Protein AF-A0A0H3CVH5-F1 (afdb_monomer_lite)

pLDDT: mean 90.67, std 9.26, range [58.88, 98.56]

Secondary structure (DSSP, 8-state):
-THHHHHHHHHHTT--HHHHHHHHHHHHHHHHHHHHHHHHHTT----HHHHHHHHHHHHHHHHHHHHHH---PPPPPP-STTSHHHHHHHHHHHHHHHHHHHHHHHHHHSSTT----STTHHHHHHHHHHHHHH---STTGGGGGT--SSSPPPP---HHHHHHHHHHHHH---SGGG-

Sequence (179 aa):
MIAAPGLVIGLAAGLRGWVLAGMAPLLSYAAGGLTGPWAAAAGLSFTPLTYAVSTVVFAAIAFGVRRWTVRHRRPAPDPGLWARRGHLAVLAGLLFATATGTAAALLGLGRIGALPQGFDAVYHGNAVRYIAATGDGSLFGTGHVNWYGDAAPVFYPNAYHLLAAVTYRLGGVSIPETL

Organism: Amycolatopsis mediterranei (strain U-32) (NCBI:txid749927)

InterPro domains:
  IPR046671 Protein of unknown function DUF6541 [PF20176] (3-177)

Radius of gyration: 19.25 Å; chains: 1; bounding box: 45×43×45 Å

Foldseek 3Di:
DQLPLQLLLCVLLVDDDPRSVVRSNVSSLVLQLVQQAVCVVVVHFQALVSSVVSSVVSSVVSNVCSVVVDDPDDDDPDPCCPPPVNVVVVVVVVVVCCVVVVVVCCVQQVDQLHQRPDDCSVLLLQLLVQCLVPSNSHQQSSQVVPPDDPDGGDGHSCSLSSSLNNCVVPVVDHSSNSD

Structure (mmCIF, N/CA/C/O backbone):
data_AF-A0A0H3CVH5-F1
#
_entry.id   AF-A0A0H3CVH5-F1
#
loop_
_atom_site.group_PDB
_atom_site.id
_atom_site.type_symbol
_atom_site.label_atom_id
_atom_site.label_alt_id
_atom_site.label_comp_id
_atom_site.label_asym_id
_atom_site.label_entity_id
_atom_site.label_seq_id
_atom_site.pdbx_PDB_ins_code
_atom_site.Cartn_x
_atom_site.Cartn_y
_atom_site.Cartn_z
_atom_site.occupancy
_atom_site.B_iso_or_equiv
_atom_site.auth_seq_id
_atom_site.auth_comp_id
_atom_site.auth_asym_id
_atom_site.auth_atom_id
_atom_site.pdbx_PDB_model_num
ATOM 1 N N . MET A 1 1 ? -6.417 4.396 -4.610 1.00 64.12 1 MET A N 1
ATOM 2 C CA . MET A 1 1 ? -6.633 2.928 -4.604 1.00 64.12 1 MET A CA 1
ATOM 3 C C . MET A 1 1 ? -5.837 2.207 -3.522 1.00 64.12 1 MET A C 1
ATOM 5 O O . MET A 1 1 ? -6.384 1.292 -2.925 1.00 64.12 1 MET A O 1
ATOM 9 N N . ILE A 1 2 ? -4.605 2.640 -3.220 1.00 78.81 2 ILE A N 1
ATOM 10 C CA . ILE A 1 2 ? -3.705 1.974 -2.262 1.00 78.81 2 ILE A CA 1
ATOM 11 C C . ILE A 1 2 ? -4.339 1.682 -0.897 1.00 78.81 2 ILE A C 1
ATOM 13 O O . ILE A 1 2 ? -4.139 0.592 -0.397 1.00 78.81 2 ILE A O 1
ATOM 17 N N . ALA A 1 3 ? -5.134 2.588 -0.318 1.00 89.31 3 ALA A N 1
ATOM 18 C CA . ALA A 1 3 ? -5.732 2.373 1.005 1.00 89.31 3 ALA A CA 1
ATOM 19 C C . ALA A 1 3 ? -6.982 1.469 1.010 1.00 89.31 3 ALA A C 1
ATOM 21 O O . ALA A 1 3 ? -7.385 0.996 2.071 1.00 89.31 3 ALA A O 1
ATOM 22 N N . ALA A 1 4 ? -7.630 1.244 -0.140 1.00 94.81 4 ALA A N 1
ATOM 23 C CA . ALA A 1 4 ? -8.921 0.552 -0.189 1.00 94.81 4 ALA A CA 1
ATOM 24 C C . ALA A 1 4 ? -8.845 -0.914 0.291 1.00 94.81 4 ALA A C 1
ATOM 26 O O . ALA A 1 4 ? -9.682 -1.295 1.112 1.00 94.81 4 ALA A O 1
ATOM 27 N N . PRO A 1 5 ? -7.841 -1.719 -0.108 1.00 96.75 5 PRO A N 1
ATOM 28 C CA . PRO A 1 5 ? -7.657 -3.069 0.424 1.00 96.75 5 PRO A CA 1
ATOM 29 C C . PRO A 1 5 ? -7.553 -3.115 1.949 1.00 96.75 5 PRO A C 1
ATOM 31 O O . PRO A 1 5 ? -8.276 -3.856 2.615 1.00 96.75 5 PRO A O 1
ATOM 34 N N . GLY A 1 6 ? -6.707 -2.269 2.528 1.00 97.75 6 GLY A N 1
ATOM 35 C CA . GLY A 1 6 ? -6.519 -2.215 3.970 1.00 97.75 6 GLY A CA 1
ATOM 36 C C . GLY A 1 6 ? -7.705 -1.617 4.719 1.00 97.75 6 GLY A C 1
ATOM 37 O O . GLY A 1 6 ? -7.923 -1.993 5.868 1.00 97.75 6 GLY A O 1
ATOM 38 N N . LEU A 1 7 ? -8.521 -0.764 4.087 1.00 97.88 7 LEU A N 1
ATOM 39 C CA . LEU A 1 7 ? -9.824 -0.378 4.639 1.00 97.88 7 LEU A CA 1
ATOM 40 C C . LEU A 1 7 ? -10.741 -1.597 4.765 1.00 97.88 7 LEU A C 1
ATOM 42 O O . LEU A 1 7 ? -11.325 -1.795 5.826 1.00 97.88 7 LEU A O 1
ATOM 46 N N . VAL A 1 8 ? -10.842 -2.435 3.729 1.00 98.19 8 VAL A N 1
ATOM 47 C CA . VAL A 1 8 ? -11.660 -3.662 3.767 1.00 98.19 8 VAL A CA 1
ATOM 48 C C . VAL A 1 8 ? -11.165 -4.610 4.863 1.00 98.19 8 VAL A C 1
ATOM 50 O O . VAL A 1 8 ? -11.953 -5.040 5.709 1.00 98.19 8 VAL A O 1
ATOM 53 N N . ILE A 1 9 ? -9.856 -4.875 4.905 1.00 98.50 9 ILE A N 1
ATOM 54 C CA . ILE A 1 9 ? -9.236 -5.747 5.914 1.00 98.50 9 ILE A CA 1
ATOM 55 C C . ILE A 1 9 ? -9.432 -5.172 7.324 1.00 98.50 9 ILE A C 1
ATOM 57 O O . ILE A 1 9 ? -9.864 -5.881 8.233 1.00 98.50 9 ILE A O 1
ATOM 61 N N . GLY A 1 10 ? -9.174 -3.878 7.517 1.00 97.94 10 GLY A N 1
ATOM 62 C CA . GLY A 1 10 ? -9.328 -3.205 8.805 1.00 97.94 10 GLY A CA 1
ATOM 63 C C . GLY A 1 10 ? -10.780 -3.169 9.281 1.00 97.94 10 GLY A C 1
ATOM 64 O O . GLY A 1 10 ? -11.053 -3.403 10.460 1.00 97.94 10 GLY A O 1
ATOM 65 N N . LEU A 1 11 ? -11.736 -2.945 8.374 1.00 97.56 11 LEU A N 1
ATOM 66 C CA . LEU A 1 11 ? -13.164 -2.997 8.688 1.00 97.56 11 LEU A CA 1
ATOM 67 C C . LEU A 1 11 ? -13.590 -4.397 9.140 1.00 97.56 11 LEU A C 1
ATOM 69 O O . LEU A 1 11 ? -14.350 -4.495 10.112 1.00 97.56 11 LEU A O 1
ATOM 73 N N . ALA A 1 12 ? -13.087 -5.443 8.477 1.00 97.31 12 ALA A N 1
ATOM 74 C CA . ALA A 1 12 ? -13.315 -6.846 8.823 1.00 97.31 12 ALA A CA 1
ATOM 75 C C . ALA A 1 12 ? -12.680 -7.222 10.175 1.00 97.31 12 ALA A C 1
ATOM 77 O O . ALA A 1 12 ? -13.305 -7.910 10.987 1.00 97.31 12 ALA A O 1
ATOM 78 N N . ALA A 1 13 ? -11.503 -6.661 10.472 1.00 96.06 13 ALA A N 1
ATOM 79 C CA . ALA A 1 13 ? -10.849 -6.718 11.780 1.00 96.06 13 ALA A CA 1
ATOM 80 C C . ALA A 1 13 ? -11.582 -5.910 12.873 1.00 96.06 13 ALA A C 1
ATOM 82 O O . ALA A 1 13 ? -11.227 -5.985 14.048 1.00 96.06 13 ALA A O 1
ATOM 83 N N . GLY A 1 14 ? -12.627 -5.151 12.523 1.00 94.19 14 GLY A N 1
ATOM 84 C CA . GLY A 1 14 ? -13.422 -4.357 13.462 1.00 94.19 14 GLY A CA 1
ATOM 85 C C . GLY A 1 14 ? -12.831 -2.988 13.806 1.00 94.19 14 GLY A C 1
ATOM 86 O O . GLY A 1 14 ? -13.352 -2.327 14.702 1.00 94.19 14 GLY A O 1
ATOM 87 N N . LEU A 1 15 ? -11.791 -2.540 13.097 1.00 94.56 15 LEU A N 1
ATOM 88 C CA . LEU A 1 15 ? -11.215 -1.206 13.268 1.00 94.56 15 LEU A CA 1
ATOM 89 C C . LEU A 1 15 ? -12.194 -0.132 12.781 1.00 94.56 15 LEU A C 1
ATOM 91 O O . LEU A 1 15 ? -12.954 -0.344 11.830 1.00 94.56 15 LEU A O 1
ATOM 95 N N . ARG A 1 16 ? -12.177 1.033 13.432 1.00 92.50 16 ARG A N 1
ATOM 96 C CA . ARG A 1 16 ? -13.036 2.187 13.123 1.00 92.50 16 ARG A CA 1
ATOM 97 C C . ARG A 1 16 ? -12.274 3.500 13.344 1.00 92.50 16 ARG A C 1
ATOM 99 O O . ARG A 1 16 ? -11.206 3.508 13.955 1.00 92.50 16 ARG A O 1
ATOM 106 N N . GLY A 1 17 ? -12.832 4.603 12.844 1.00 91.62 17 GLY A N 1
ATOM 107 C CA . GLY A 1 17 ? -12.316 5.958 13.070 1.00 91.62 17 GLY A CA 1
ATOM 108 C C . GLY A 1 17 ? -10.867 6.151 12.611 1.00 91.62 17 GLY A C 1
ATOM 109 O O . GLY A 1 17 ? -10.441 5.592 11.600 1.00 91.62 17 GLY A O 1
ATOM 110 N N . TRP A 1 18 ? -10.098 6.929 13.373 1.00 91.06 18 TRP A N 1
ATOM 111 C CA . TRP A 1 18 ? -8.710 7.260 13.037 1.00 91.06 18 TRP A CA 1
ATOM 112 C C . TRP A 1 18 ? -7.762 6.062 13.046 1.00 91.06 18 TRP A C 1
ATOM 114 O O . TRP A 1 18 ? -6.819 6.036 12.262 1.00 91.06 18 TRP A O 1
ATOM 124 N N . VAL A 1 19 ? -8.037 5.042 13.865 1.00 92.12 19 VAL A N 1
ATOM 125 C CA . VAL A 1 19 ? -7.249 3.800 13.860 1.00 92.12 19 VAL A CA 1
ATOM 126 C C . VAL A 1 19 ? -7.398 3.090 12.518 1.00 92.12 19 VAL A C 1
ATOM 128 O O . VAL A 1 19 ? -6.403 2.693 11.922 1.00 92.12 19 VAL A O 1
ATOM 131 N N . LEU A 1 20 ? -8.624 2.980 11.998 1.00 95.25 20 LEU A N 1
ATOM 132 C CA . LEU A 1 20 ? -8.851 2.416 10.666 1.00 95.25 20 LEU A CA 1
ATOM 133 C C . LEU A 1 20 ? -8.152 3.246 9.584 1.00 95.25 20 LEU A C 1
ATOM 135 O O . LEU A 1 20 ? -7.487 2.675 8.724 1.00 95.25 20 LEU A O 1
ATOM 139 N N . ALA A 1 21 ? -8.278 4.575 9.641 1.00 93.94 21 ALA A N 1
ATOM 140 C CA . ALA A 1 21 ? -7.658 5.465 8.662 1.00 93.94 21 ALA A CA 1
ATOM 141 C C . ALA A 1 21 ? -6.123 5.330 8.647 1.00 93.94 21 ALA A C 1
ATOM 143 O O . ALA A 1 21 ? -5.534 5.219 7.575 1.00 93.94 21 ALA A O 1
ATOM 144 N N . GLY A 1 22 ? -5.486 5.274 9.822 1.00 93.69 22 GLY A N 1
ATOM 145 C CA . GLY A 1 22 ? -4.036 5.103 9.944 1.00 93.69 22 GLY A CA 1
ATOM 146 C C . GLY A 1 22 ? -3.545 3.701 9.570 1.00 93.69 22 GLY A C 1
ATOM 147 O O . GLY A 1 22 ? -2.473 3.561 8.989 1.00 93.69 22 GLY A O 1
ATOM 148 N N . MET A 1 23 ? -4.328 2.656 9.859 1.00 96.81 23 MET A N 1
ATOM 149 C CA . MET A 1 23 ? -3.954 1.265 9.563 1.00 96.81 23 MET A CA 1
ATOM 150 C C . MET A 1 23 ? -4.239 0.845 8.122 1.00 96.81 23 MET A C 1
ATOM 152 O O . MET A 1 23 ? -3.606 -0.084 7.630 1.00 96.81 23 MET A O 1
ATOM 156 N N . ALA A 1 24 ? -5.153 1.515 7.421 1.00 97.06 24 ALA A N 1
ATOM 157 C CA . ALA A 1 24 ? -5.500 1.189 6.041 1.00 97.06 24 ALA A CA 1
ATOM 158 C C . ALA A 1 24 ? -4.294 1.122 5.077 1.00 97.06 24 ALA A C 1
ATOM 160 O O . ALA A 1 24 ? -4.160 0.108 4.387 1.00 97.06 24 ALA A O 1
ATOM 161 N N . PRO A 1 25 ? -3.384 2.116 5.001 1.00 95.44 25 PRO A N 1
ATOM 162 C CA . PRO A 1 25 ? -2.199 1.978 4.157 1.00 95.44 25 PRO A CA 1
ATOM 163 C C . PRO A 1 25 ? -1.327 0.800 4.611 1.00 95.44 25 PRO A C 1
ATOM 165 O O . PRO A 1 25 ? -1.000 -0.052 3.791 1.00 95.44 25 PRO A O 1
ATOM 168 N N . LEU A 1 26 ? -1.047 0.671 5.912 1.00 96.12 26 LEU A N 1
ATOM 169 C CA . LEU A 1 26 ? -0.213 -0.408 6.453 1.00 96.12 26 LEU A CA 1
ATOM 170 C C . LEU A 1 26 ? -0.741 -1.805 6.086 1.00 96.12 26 LEU A C 1
ATOM 172 O O . LEU A 1 26 ? 0.010 -2.646 5.601 1.00 96.12 26 LEU A O 1
ATOM 176 N N . LEU A 1 27 ? -2.041 -2.040 6.270 1.00 97.94 27 LEU A N 1
ATOM 177 C CA . LEU A 1 27 ? -2.688 -3.317 5.958 1.00 97.94 27 LEU A CA 1
ATOM 178 C C . LEU A 1 27 ? -2.684 -3.619 4.457 1.00 97.94 27 LEU A C 1
ATOM 180 O O . LEU A 1 27 ? -2.579 -4.779 4.068 1.00 97.94 27 LEU A O 1
ATOM 184 N N . SER A 1 28 ? -2.762 -2.589 3.614 1.00 97.81 28 SER A N 1
ATOM 185 C CA . SER A 1 28 ? -2.664 -2.751 2.160 1.00 97.81 28 SER A CA 1
ATOM 186 C C . SER A 1 28 ? -1.259 -3.200 1.755 1.00 97.81 28 SER A C 1
ATOM 188 O O . SER A 1 28 ? -1.105 -4.175 1.024 1.00 97.81 28 SER A O 1
ATOM 190 N N . TYR A 1 29 ? -0.225 -2.553 2.299 1.00 97.06 29 TYR A N 1
ATOM 191 C CA . TYR A 1 29 ? 1.167 -2.960 2.086 1.00 97.06 29 TYR A CA 1
ATOM 192 C C . TYR A 1 29 ? 1.445 -4.365 2.625 1.00 97.06 29 TYR A C 1
ATOM 194 O O . TYR A 1 29 ? 2.101 -5.150 1.946 1.00 97.06 29 TYR A O 1
ATOM 202 N N . ALA A 1 30 ? 0.913 -4.712 3.800 1.00 96.94 30 ALA A N 1
ATOM 203 C CA . ALA A 1 30 ? 1.049 -6.053 4.365 1.00 96.94 30 ALA A CA 1
ATOM 204 C C . ALA A 1 30 ? 0.398 -7.114 3.465 1.00 96.94 30 ALA A C 1
ATOM 206 O O . ALA A 1 30 ? 1.022 -8.128 3.155 1.00 96.94 30 ALA A O 1
ATOM 207 N N . ALA A 1 31 ? -0.826 -6.862 2.989 1.00 97.75 31 ALA A N 1
ATOM 208 C CA . ALA A 1 31 ? -1.507 -7.762 2.068 1.00 97.75 31 ALA A CA 1
ATOM 209 C C . ALA A 1 31 ? -0.712 -7.927 0.766 1.00 97.75 31 ALA A C 1
ATOM 211 O O . ALA A 1 31 ? -0.477 -9.056 0.341 1.00 97.75 31 ALA A O 1
ATOM 212 N N . GLY A 1 32 ? -0.253 -6.833 0.152 1.00 97.06 32 GLY A N 1
ATOM 213 C CA . GLY A 1 32 ? 0.507 -6.877 -1.099 1.00 97.06 32 GLY A CA 1
ATOM 214 C C . GLY A 1 32 ? 1.855 -7.576 -0.938 1.00 97.06 32 GLY A C 1
ATOM 215 O O . GLY A 1 32 ? 2.143 -8.518 -1.672 1.00 97.06 32 GLY A O 1
ATOM 216 N N . GLY A 1 33 ? 2.629 -7.173 0.072 1.00 97.06 33 GLY A N 1
ATOM 217 C CA . GLY A 1 33 ? 3.954 -7.713 0.379 1.00 97.06 33 GLY A CA 1
ATOM 218 C C . GLY A 1 33 ? 3.959 -9.184 0.791 1.00 97.06 33 GLY A C 1
ATOM 219 O O . GLY A 1 33 ? 4.959 -9.858 0.581 1.00 97.06 33 GLY A O 1
ATOM 220 N N . LEU A 1 34 ? 2.851 -9.708 1.325 1.00 97.75 34 LEU A N 1
ATOM 221 C CA . LEU A 1 34 ? 2.671 -11.152 1.500 1.00 97.75 34 LEU A CA 1
ATOM 222 C C . LEU A 1 34 ? 2.203 -11.812 0.198 1.00 97.75 34 LEU A C 1
ATOM 224 O O . LEU A 1 34 ? 2.720 -12.853 -0.191 1.00 97.75 34 LEU A O 1
ATOM 228 N N . THR A 1 35 ? 1.241 -11.210 -0.501 1.00 98.06 35 THR A N 1
ATOM 229 C CA . THR A 1 35 ? 0.651 -11.814 -1.705 1.00 98.06 35 THR A CA 1
ATOM 230 C C . THR A 1 35 ? 1.677 -12.012 -2.813 1.00 98.06 35 THR A C 1
ATOM 232 O O . THR A 1 35 ? 1.675 -13.075 -3.415 1.00 98.06 35 THR A O 1
ATOM 235 N N . GLY A 1 36 ? 2.542 -11.033 -3.094 1.00 98.00 36 GLY A N 1
ATOM 236 C CA . GLY A 1 36 ? 3.524 -11.124 -4.182 1.00 98.00 36 GLY A CA 1
ATOM 237 C C . GLY A 1 36 ? 4.431 -12.356 -4.072 1.00 98.00 36 GLY A C 1
ATOM 238 O O . GLY A 1 36 ? 4.387 -13.210 -4.961 1.00 98.00 36 GLY A O 1
ATOM 239 N N . PRO A 1 37 ? 5.193 -12.508 -2.973 1.00 97.75 37 PRO A N 1
ATOM 240 C CA . PRO A 1 37 ? 6.106 -13.633 -2.797 1.00 97.75 37 PRO A CA 1
ATOM 241 C C . PRO A 1 37 ? 5.390 -14.984 -2.735 1.00 97.75 37 PRO A C 1
ATOM 243 O O . PRO A 1 37 ? 5.849 -15.942 -3.353 1.00 97.75 37 PRO A O 1
ATOM 246 N N . TRP A 1 38 ? 4.246 -15.067 -2.045 1.00 98.06 38 TRP A N 1
ATOM 247 C CA . TRP A 1 38 ? 3.477 -16.313 -1.959 1.00 98.06 38 TRP A CA 1
ATOM 248 C C . TRP A 1 38 ? 2.814 -16.693 -3.287 1.00 98.06 38 TRP A C 1
ATOM 250 O O . TRP A 1 38 ? 2.773 -17.875 -3.623 1.00 98.06 38 TRP A O 1
ATOM 260 N N . ALA A 1 39 ? 2.343 -15.719 -4.071 1.00 97.88 39 ALA A N 1
ATOM 261 C CA . ALA A 1 39 ? 1.835 -15.963 -5.418 1.00 97.88 39 ALA A CA 1
ATOM 262 C C . ALA A 1 39 ? 2.953 -16.476 -6.331 1.00 97.88 39 ALA A C 1
ATOM 264 O O . ALA A 1 39 ? 2.771 -17.502 -6.979 1.00 97.88 39 ALA A O 1
ATOM 265 N N . ALA A 1 40 ? 4.128 -15.840 -6.307 1.00 97.06 40 ALA A N 1
ATOM 266 C CA . ALA A 1 40 ? 5.280 -16.287 -7.085 1.00 97.06 40 ALA A CA 1
ATOM 267 C C . ALA A 1 40 ? 5.728 -17.708 -6.697 1.00 97.06 40 ALA A C 1
ATOM 269 O O . ALA A 1 40 ? 5.944 -18.540 -7.574 1.00 97.06 40 ALA A O 1
ATOM 270 N N . ALA A 1 41 ? 5.787 -18.021 -5.396 1.00 97.00 41 ALA A N 1
ATOM 271 C CA . ALA A 1 41 ? 6.094 -19.368 -4.908 1.00 97.00 41 ALA A CA 1
ATOM 272 C C . ALA A 1 41 ? 5.057 -20.418 -5.356 1.00 97.00 41 ALA A C 1
ATOM 274 O O . ALA A 1 41 ? 5.401 -21.582 -5.546 1.00 97.00 41 ALA A O 1
ATOM 275 N N . ALA A 1 42 ? 3.803 -20.007 -5.557 1.00 97.62 42 ALA A N 1
ATOM 276 C CA . ALA A 1 42 ? 2.733 -20.841 -6.101 1.00 97.62 42 ALA A CA 1
ATOM 277 C C . ALA A 1 42 ? 2.683 -20.862 -7.646 1.00 97.62 42 ALA A C 1
ATOM 279 O O . ALA A 1 42 ? 1.767 -21.457 -8.212 1.00 97.62 42 ALA A O 1
ATOM 280 N N . GLY A 1 43 ? 3.622 -20.203 -8.338 1.00 97.25 43 GLY A N 1
ATOM 281 C CA . GLY A 1 43 ? 3.633 -20.094 -9.801 1.00 97.25 43 GLY A CA 1
ATOM 282 C C . GLY A 1 43 ? 2.555 -19.166 -10.378 1.00 97.25 43 GLY A C 1
ATOM 283 O O . GLY A 1 43 ? 2.233 -19.254 -11.561 1.00 97.25 43 GLY A O 1
ATOM 284 N N . LEU A 1 44 ? 1.972 -18.288 -9.558 1.00 98.00 44 LEU A N 1
ATOM 285 C CA . LEU A 1 44 ? 0.924 -17.347 -9.947 1.00 98.00 44 LEU A CA 1
ATOM 286 C C . LEU A 1 44 ? 1.497 -15.948 -10.184 1.00 98.00 44 LEU A C 1
ATOM 288 O O . LEU A 1 44 ? 2.253 -15.416 -9.371 1.00 98.00 44 LEU A O 1
ATOM 292 N N . SER A 1 45 ? 1.048 -15.299 -11.257 1.00 98.00 45 SER A N 1
ATOM 293 C CA . SER A 1 45 ? 1.370 -13.897 -11.506 1.00 98.00 45 SER A CA 1
ATOM 294 C C . SER A 1 45 ? 0.698 -12.981 -10.481 1.00 98.00 45 SER A C 1
ATOM 296 O O . SER A 1 45 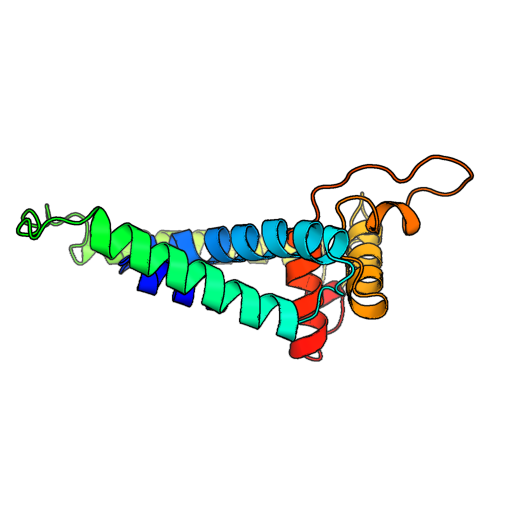? -0.500 -13.086 -10.188 1.00 98.00 45 SER A O 1
ATOM 298 N N . PHE A 1 46 ? 1.451 -12.005 -9.991 1.00 98.25 46 PHE A N 1
ATOM 299 C CA . PHE A 1 46 ? 0.917 -10.897 -9.224 1.00 98.25 46 PHE A CA 1
ATOM 300 C C . PHE A 1 46 ? 0.213 -9.906 -10.158 1.00 98.25 46 PHE A C 1
ATOM 302 O O . PHE A 1 46 ? 0.820 -9.232 -10.989 1.00 98.25 46 PHE A O 1
ATOM 309 N N . THR A 1 47 ? -1.108 -9.828 -10.033 1.00 97.56 47 THR A N 1
ATOM 310 C CA . THR A 1 47 ? -1.968 -8.959 -10.843 1.00 97.56 47 THR A CA 1
ATOM 311 C C . THR A 1 47 ? -2.951 -8.210 -9.942 1.00 97.56 47 THR A C 1
ATOM 313 O O . THR A 1 47 ? -3.137 -8.606 -8.786 1.00 97.56 47 THR A O 1
ATOM 316 N N . PRO A 1 48 ? -3.647 -7.171 -10.448 1.00 97.06 48 PRO A N 1
ATOM 317 C CA . 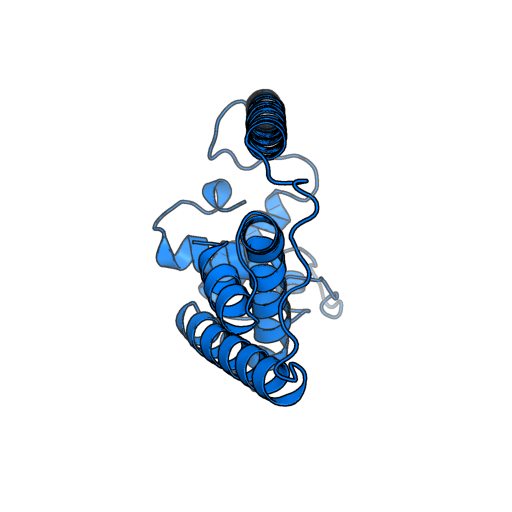PRO A 1 48 ? -4.729 -6.539 -9.696 1.00 97.06 48 PRO A CA 1
ATOM 318 C C . PRO A 1 48 ? -5.796 -7.532 -9.214 1.00 97.06 48 PRO A C 1
ATOM 320 O O . PRO A 1 48 ? -6.308 -7.381 -8.108 1.00 97.06 48 PRO A O 1
ATOM 323 N N . LEU A 1 49 ? -6.088 -8.576 -10.000 1.00 97.38 49 LEU A N 1
ATOM 324 C CA . LEU A 1 49 ? -7.029 -9.627 -9.614 1.00 97.38 49 LEU A CA 1
ATOM 325 C C . LEU A 1 49 ? -6.475 -10.487 -8.473 1.00 97.38 49 LEU A C 1
ATOM 327 O O . LEU A 1 49 ? -7.164 -10.682 -7.476 1.00 97.38 49 LEU A O 1
ATOM 331 N N . THR A 1 50 ? -5.226 -10.952 -8.583 1.00 97.75 50 THR A N 1
ATOM 332 C CA . THR A 1 50 ? -4.561 -11.745 -7.533 1.00 97.75 50 THR A CA 1
ATOM 333 C C . THR A 1 50 ? -4.552 -10.986 -6.205 1.00 97.75 50 THR A C 1
ATOM 335 O O . THR A 1 50 ? -4.858 -11.551 -5.157 1.00 97.75 50 THR A O 1
ATOM 338 N N . TYR A 1 51 ? -4.277 -9.681 -6.255 1.00 97.75 51 TYR A N 1
ATOM 339 C CA . TYR A 1 51 ? -4.285 -8.810 -5.084 1.00 97.75 51 TYR A CA 1
ATOM 340 C C . TYR A 1 51 ? -5.696 -8.541 -4.531 1.00 97.75 51 TYR A C 1
ATOM 342 O O . TYR A 1 51 ? -5.894 -8.493 -3.316 1.00 97.75 51 TYR A O 1
ATOM 350 N N . ALA A 1 52 ? -6.708 -8.405 -5.391 1.00 97.81 52 ALA A N 1
ATOM 351 C CA . ALA A 1 52 ? -8.098 -8.277 -4.951 1.00 97.81 52 ALA A CA 1
ATOM 352 C C . ALA A 1 52 ? -8.587 -9.554 -4.246 1.00 97.81 52 ALA A C 1
ATOM 354 O O . ALA A 1 52 ? -9.184 -9.478 -3.171 1.00 97.81 52 ALA A O 1
ATOM 355 N N . VAL A 1 53 ? -8.283 -10.729 -4.803 1.00 98.19 53 VAL A N 1
ATOM 356 C CA . VAL A 1 53 ? -8.613 -12.025 -4.189 1.00 98.19 53 VAL A CA 1
ATOM 357 C C . VAL A 1 53 ? -7.905 -12.178 -2.846 1.00 98.19 53 VAL A C 1
ATOM 359 O O . VAL A 1 53 ? -8.550 -12.510 -1.851 1.00 98.19 53 VAL A O 1
ATOM 362 N N . SER A 1 54 ? -6.606 -11.879 -2.775 1.00 97.56 54 SER A N 1
ATOM 363 C CA . SER A 1 54 ? -5.874 -11.978 -1.511 1.00 97.56 54 SER A CA 1
ATOM 364 C C . SER A 1 54 ? -6.390 -10.993 -0.462 1.00 97.56 54 SER A C 1
ATOM 366 O O . SER A 1 54 ? -6.480 -11.346 0.710 1.00 97.56 54 SER A O 1
ATOM 368 N N . THR A 1 55 ? -6.830 -9.799 -0.868 1.00 98.31 55 THR A N 1
ATOM 369 C CA . THR A 1 55 ? -7.498 -8.835 0.021 1.00 98.31 55 THR A CA 1
ATOM 370 C C . THR A 1 55 ? -8.743 -9.443 0.664 1.00 98.31 55 THR A C 1
ATOM 372 O O . THR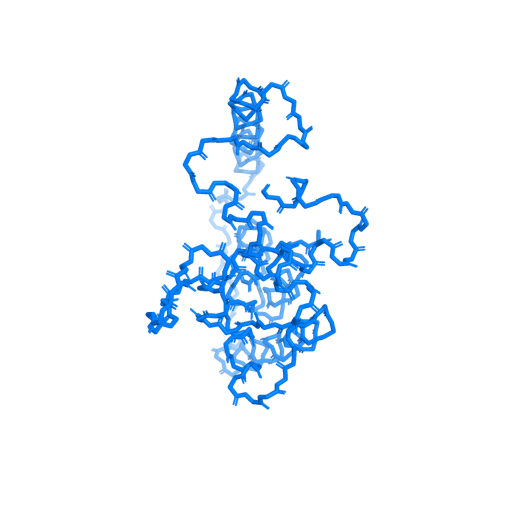 A 1 55 ? -8.929 -9.314 1.876 1.00 98.31 55 THR A O 1
ATOM 375 N N . VAL A 1 56 ? -9.580 -10.137 -0.115 1.00 98.50 56 VAL A N 1
ATOM 376 C CA . VAL A 1 56 ? -10.765 -10.838 0.409 1.00 98.50 56 VAL A CA 1
ATOM 377 C C . VAL A 1 56 ? -10.357 -11.945 1.382 1.00 98.50 56 VAL A C 1
ATOM 379 O O . VAL A 1 56 ? -10.952 -12.059 2.453 1.00 98.50 56 VAL A O 1
ATOM 382 N N . VAL A 1 57 ? -9.313 -12.715 1.062 1.00 98.44 57 VAL A N 1
ATOM 383 C CA . VAL A 1 57 ? -8.780 -13.764 1.949 1.00 98.44 57 VAL A CA 1
ATOM 384 C C . VAL A 1 57 ? -8.286 -13.174 3.273 1.00 98.44 57 VAL A C 1
ATOM 386 O O . VAL A 1 57 ? -8.703 -13.629 4.338 1.00 98.44 57 VAL A O 1
ATOM 389 N N . PHE A 1 58 ? -7.463 -12.123 3.242 1.00 98.44 58 PHE A N 1
ATOM 390 C CA . PHE A 1 58 ? -6.981 -11.458 4.456 1.00 98.44 58 PHE A CA 1
ATOM 391 C C . PHE A 1 58 ? -8.119 -10.836 5.269 1.00 98.44 58 PHE A C 1
ATOM 393 O O . PHE A 1 58 ? -8.104 -10.915 6.498 1.00 98.44 58 PHE A O 1
ATOM 400 N N . ALA A 1 59 ? -9.133 -10.267 4.614 1.00 98.56 59 ALA A N 1
ATOM 401 C CA . ALA A 1 59 ? -10.317 -9.754 5.294 1.00 98.56 59 ALA A CA 1
ATOM 402 C C . ALA A 1 59 ? -11.116 -10.880 5.974 1.00 98.56 59 ALA A C 1
ATOM 404 O O . ALA A 1 59 ? -11.532 -10.723 7.123 1.00 98.56 59 ALA A O 1
ATOM 405 N N . ALA A 1 60 ? -11.284 -12.031 5.316 1.00 98.38 60 ALA A N 1
ATOM 406 C CA . ALA A 1 60 ? -11.943 -13.200 5.896 1.00 98.38 60 ALA A CA 1
ATOM 407 C C . ALA A 1 60 ? -11.170 -13.755 7.104 1.00 98.38 60 ALA A C 1
ATOM 409 O O . ALA A 1 60 ? -11.776 -14.038 8.140 1.00 98.38 60 ALA A O 1
ATOM 410 N N . ILE A 1 61 ? -9.836 -13.834 7.015 1.00 97.94 61 ILE A N 1
ATOM 411 C CA . ILE A 1 61 ? -8.966 -14.226 8.135 1.00 97.94 61 ILE A CA 1
ATOM 412 C C . ILE A 1 61 ? -9.128 -13.241 9.296 1.00 97.94 61 ILE A C 1
ATOM 414 O O . ILE A 1 61 ? -9.395 -13.660 10.422 1.00 97.94 61 ILE A O 1
ATOM 418 N N . ALA A 1 62 ? -9.029 -11.935 9.034 1.00 97.25 62 ALA A N 1
ATOM 419 C CA . ALA A 1 62 ? -9.181 -10.902 10.053 1.00 97.25 62 ALA A CA 1
ATOM 420 C C . ALA A 1 62 ? -10.557 -10.960 10.737 1.00 97.25 62 ALA A C 1
ATOM 422 O O . ALA A 1 62 ? -10.653 -10.854 11.963 1.00 97.25 62 ALA A O 1
ATOM 423 N N . PHE A 1 63 ? -11.618 -11.191 9.960 1.00 97.06 63 PHE A N 1
ATOM 424 C CA . PHE A 1 63 ? -12.968 -11.394 10.476 1.00 97.06 63 PHE A CA 1
ATOM 425 C C . PHE A 1 63 ? -13.076 -12.651 11.349 1.00 97.06 63 PHE A C 1
ATOM 427 O O . PHE A 1 63 ? -13.645 -12.583 12.441 1.00 97.06 63 PHE A O 1
ATOM 434 N N . GLY A 1 64 ? -12.518 -13.782 10.906 1.00 95.88 64 GLY A N 1
ATOM 435 C CA . GLY A 1 64 ? -12.513 -15.042 11.655 1.00 95.88 64 GLY A CA 1
ATOM 436 C C . GLY A 1 64 ? -11.763 -14.923 12.982 1.00 95.88 64 GLY A C 1
ATOM 437 O O . GLY A 1 64 ? -12.310 -15.245 14.039 1.00 95.88 64 GLY A O 1
ATOM 438 N N . VAL A 1 65 ? -10.558 -14.343 12.951 1.00 94.88 65 VAL A N 1
ATOM 439 C CA . VAL A 1 65 ? -9.759 -14.055 14.152 1.00 94.88 65 VAL A CA 1
ATOM 440 C C . VAL A 1 65 ? -10.539 -13.159 15.108 1.00 94.88 65 VAL A C 1
ATOM 442 O O . VAL A 1 65 ? -10.657 -13.485 16.290 1.00 94.88 65 VAL A O 1
ATOM 445 N N . ARG A 1 66 ? -11.140 -12.067 14.621 1.00 93.31 66 ARG A N 1
ATOM 446 C CA . ARG A 1 66 ? -11.999 -11.201 15.441 1.00 93.31 66 ARG A CA 1
ATOM 447 C C . ARG A 1 66 ? -13.159 -11.982 16.061 1.00 93.31 66 ARG A C 1
ATOM 449 O O . ARG A 1 66 ? -13.430 -11.824 17.249 1.00 93.31 66 ARG A O 1
ATOM 456 N N . ARG A 1 67 ? -13.850 -12.815 15.280 1.00 92.69 67 ARG A N 1
ATOM 457 C CA . ARG A 1 67 ? -15.026 -13.583 15.722 1.00 92.69 67 ARG A CA 1
ATOM 458 C C . ARG A 1 67 ? -14.704 -14.566 16.850 1.00 92.69 67 ARG A C 1
ATOM 460 O O . ARG A 1 67 ? -15.593 -14.831 17.665 1.00 92.69 67 ARG A O 1
ATOM 467 N N . TRP A 1 68 ? -13.479 -15.092 16.887 1.00 91.00 68 TRP A N 1
ATOM 468 C CA . TRP A 1 68 ? -13.005 -16.024 17.916 1.00 91.00 68 TRP A CA 1
ATOM 469 C C . TRP A 1 68 ? -12.343 -15.342 19.116 1.00 91.00 68 TRP A C 1
ATOM 471 O O . TRP A 1 68 ? -12.466 -15.832 20.237 1.00 91.00 68 TRP A O 1
ATOM 481 N N . THR A 1 69 ? -11.665 -14.213 18.912 1.00 87.56 69 THR A N 1
ATOM 482 C CA . THR A 1 69 ? -10.921 -13.519 19.980 1.00 87.56 69 THR A CA 1
ATOM 483 C C . THR A 1 69 ? -11.777 -12.516 20.747 1.00 87.56 69 THR A C 1
ATOM 485 O O . THR A 1 69 ? -11.625 -12.365 21.963 1.00 87.56 69 THR A O 1
ATOM 488 N N . VAL A 1 70 ? -12.721 -11.851 20.077 1.00 83.38 70 VAL A N 1
ATOM 489 C CA . VAL A 1 70 ? -13.589 -10.862 20.715 1.00 83.38 70 VAL A CA 1
ATOM 490 C C . VAL A 1 70 ? -14.749 -11.580 21.399 1.00 83.38 70 VAL A C 1
ATOM 492 O O . VAL A 1 70 ? -15.784 -11.868 20.800 1.00 83.38 70 VAL A O 1
ATOM 495 N N . ARG A 1 71 ? -14.592 -11.848 22.699 1.00 68.00 71 ARG A N 1
ATOM 496 C CA . ARG A 1 71 ? -15.729 -12.149 23.583 1.00 68.00 71 ARG A CA 1
ATOM 497 C C . ARG A 1 71 ? -16.600 -10.893 23.695 1.00 68.00 71 ARG A C 1
ATOM 499 O O . ARG A 1 71 ? -16.051 -9.796 23.687 1.00 68.00 71 ARG A O 1
ATOM 506 N N . HIS A 1 72 ? -17.922 -11.045 23.823 1.00 61.88 72 HIS A N 1
ATOM 507 C CA . HIS A 1 72 ? -18.921 -9.967 23.966 1.00 61.88 72 HIS A CA 1
ATOM 508 C C . HIS A 1 72 ? -18.716 -9.096 25.228 1.00 61.88 72 HIS A C 1
ATOM 510 O O . HIS A 1 72 ? -19.575 -9.023 26.103 1.00 61.88 72 HIS A O 1
ATOM 516 N N . ARG A 1 73 ? -17.562 -8.444 25.372 1.00 59.28 73 ARG A N 1
ATOM 517 C CA . ARG A 1 73 ? -17.306 -7.467 26.423 1.00 59.28 73 ARG A CA 1
ATOM 518 C C . ARG A 1 73 ? -17.878 -6.136 25.962 1.00 59.28 73 ARG A C 1
ATOM 520 O O . ARG A 1 73 ? -17.653 -5.721 24.826 1.00 59.28 73 ARG A O 1
ATOM 527 N N . ARG A 1 74 ? -18.639 -5.484 26.843 1.00 58.88 74 ARG A N 1
ATOM 528 C CA . ARG A 1 74 ? -19.106 -4.117 26.607 1.00 58.88 74 ARG A CA 1
ATOM 529 C C . ARG A 1 74 ? -17.881 -3.229 26.347 1.00 58.88 74 ARG A C 1
ATOM 531 O O . ARG A 1 74 ? -16.919 -3.340 27.110 1.00 58.88 74 ARG A O 1
ATOM 538 N N . PRO A 1 75 ? -17.893 -2.392 25.295 1.00 66.31 75 PRO A N 1
ATOM 539 C CA . PRO A 1 75 ? -16.848 -1.400 25.095 1.00 66.31 75 PRO A CA 1
ATOM 540 C C . PRO A 1 75 ? -16.704 -0.568 26.369 1.00 66.31 75 PRO A C 1
ATOM 542 O O . PRO A 1 75 ? -17.712 -0.150 26.944 1.00 66.31 75 PRO A O 1
ATOM 545 N N . ALA A 1 76 ? -15.470 -0.364 26.829 1.00 67.88 76 ALA A N 1
ATOM 546 C CA . ALA A 1 76 ? -15.221 0.595 27.895 1.00 67.88 76 ALA A CA 1
ATOM 547 C C . ALA A 1 76 ? -15.693 1.988 27.429 1.00 67.88 76 ALA A C 1
ATOM 549 O O . ALA A 1 76 ? -15.595 2.275 26.231 1.00 67.88 76 ALA A O 1
ATOM 550 N N . PRO A 1 77 ? -16.217 2.837 28.332 1.00 64.62 77 PRO A N 1
ATOM 551 C CA . PRO A 1 77 ? -16.564 4.211 27.990 1.00 64.62 77 PRO A CA 1
ATOM 552 C C . PRO A 1 77 ? -15.365 4.905 27.337 1.00 64.62 77 PRO A C 1
ATOM 554 O O . PRO A 1 77 ? -14.249 4.808 27.848 1.00 64.62 77 PRO A O 1
ATOM 557 N N . ASP A 1 78 ? -15.592 5.567 26.201 1.00 68.94 78 ASP A N 1
ATOM 558 C CA . ASP A 1 78 ? -14.540 6.319 25.519 1.00 68.94 78 ASP A CA 1
ATOM 559 C C . ASP A 1 78 ? -14.057 7.436 26.464 1.00 68.94 78 ASP A C 1
ATOM 561 O O . ASP A 1 78 ? -14.886 8.232 26.916 1.00 68.94 78 ASP A O 1
ATOM 565 N N . PRO A 1 79 ? -12.752 7.522 26.782 1.00 70.06 79 PRO A N 1
ATOM 566 C CA . PRO A 1 79 ? -12.194 8.564 27.649 1.00 70.06 79 PRO A CA 1
ATOM 567 C C . PRO A 1 79 ? -12.359 9.994 27.097 1.00 70.06 79 PRO A C 1
ATOM 569 O O . PRO A 1 79 ? -11.883 10.945 27.715 1.00 70.06 79 PRO A O 1
ATOM 572 N N . GLY A 1 80 ? -12.998 10.178 25.937 1.00 72.94 80 GLY A N 1
ATOM 573 C CA . GLY A 1 80 ? -13.241 11.488 25.334 1.00 72.94 80 GLY A CA 1
ATOM 574 C C . GLY A 1 80 ? -12.026 12.027 24.580 1.00 72.94 80 GLY A C 1
ATOM 575 O O . GLY A 1 80 ? -12.028 13.183 24.156 1.00 72.94 8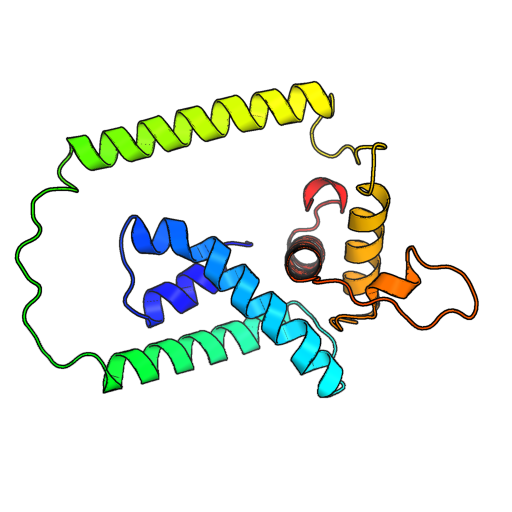0 GLY A O 1
ATOM 576 N N . LEU A 1 81 ? -11.006 11.185 24.365 1.00 70.31 81 LEU A N 1
ATOM 577 C CA . LEU A 1 81 ? -9.821 11.472 23.543 1.00 70.31 81 LEU A CA 1
ATOM 578 C C . LEU A 1 81 ? -10.216 11.927 22.131 1.00 70.31 81 LEU A C 1
ATOM 580 O O . LEU A 1 81 ? -9.579 12.805 21.550 1.00 70.31 81 LEU A O 1
ATOM 584 N N . TRP A 1 82 ? -11.321 11.387 21.617 1.00 79.31 82 TRP A N 1
ATOM 585 C CA . TRP A 1 82 ? -11.904 11.742 20.325 1.00 79.31 82 TRP A CA 1
ATOM 586 C C . TRP A 1 82 ? -13.058 12.744 20.431 1.00 79.31 82 TRP A C 1
ATOM 588 O O . TRP A 1 82 ? -13.903 12.825 19.546 1.00 79.31 82 TRP A O 1
ATOM 598 N N . ALA A 1 83 ? -13.111 13.564 21.483 1.00 82.06 83 ALA A N 1
ATOM 599 C CA . ALA A 1 83 ? -13.975 14.742 21.476 1.00 82.06 83 ALA A CA 1
ATOM 600 C C . ALA A 1 83 ? -13.614 15.674 20.298 1.00 82.06 83 ALA A C 1
ATOM 602 O O . ALA A 1 83 ? -12.570 15.533 19.655 1.00 82.06 83 ALA A O 1
ATOM 603 N N . ARG A 1 84 ? -14.442 16.696 20.036 1.00 86.56 84 ARG A N 1
ATOM 604 C CA . ARG A 1 84 ? -14.244 17.652 18.924 1.00 86.56 84 ARG A CA 1
ATOM 605 C C . ARG A 1 84 ? -12.799 18.166 18.813 1.00 86.56 84 ARG A C 1
ATOM 607 O O . ARG A 1 84 ? -12.278 18.280 17.710 1.00 86.56 84 ARG A O 1
ATOM 614 N N . ARG A 1 85 ? -12.138 18.429 19.947 1.00 88.69 85 ARG A N 1
ATOM 615 C CA . ARG A 1 85 ? -10.736 18.881 20.003 1.00 88.69 85 ARG A CA 1
ATOM 616 C C . ARG A 1 85 ? -9.748 17.846 19.456 1.00 88.69 85 ARG A C 1
ATOM 618 O O . ARG A 1 85 ? -8.846 18.229 18.723 1.00 88.69 85 ARG A O 1
ATOM 625 N N . GLY A 1 86 ? -9.940 16.561 19.757 1.00 90.44 86 GLY A N 1
ATOM 626 C CA . GLY A 1 86 ? -9.107 15.476 19.233 1.00 90.44 86 GLY A CA 1
ATOM 627 C C . GLY A 1 86 ? -9.224 15.348 17.715 1.00 90.44 86 GLY A C 1
ATOM 628 O O . GLY A 1 86 ? -8.214 15.291 17.021 1.00 90.44 86 GLY A O 1
ATOM 629 N N . HIS A 1 87 ? -10.446 15.414 17.174 1.00 91.56 87 HIS A N 1
ATOM 630 C CA . HIS A 1 87 ? -10.655 15.436 15.720 1.00 91.56 87 HIS A CA 1
ATOM 631 C C . HIS A 1 87 ? -10.000 16.647 15.047 1.00 91.56 87 HIS A C 1
ATOM 633 O O . HIS A 1 87 ? -9.366 16.493 14.005 1.00 91.56 87 HIS A O 1
ATOM 639 N N . LEU A 1 88 ? -10.126 17.837 15.646 1.00 93.44 88 LEU A N 1
ATOM 640 C CA . LEU A 1 88 ? -9.487 19.051 15.134 1.00 93.44 88 LEU A CA 1
ATOM 641 C C . LEU A 1 88 ? -7.958 18.957 15.178 1.00 93.44 88 LEU A C 1
ATOM 643 O O . LEU A 1 88 ? -7.311 19.379 14.227 1.00 93.44 88 LEU A O 1
ATOM 647 N N . ALA A 1 89 ? -7.385 18.373 16.234 1.00 92.62 89 ALA A N 1
ATOM 648 C CA . ALA A 1 89 ? -5.944 18.167 16.342 1.00 92.62 89 ALA A CA 1
ATOM 649 C C . ALA A 1 89 ? -5.421 17.212 15.257 1.00 92.62 89 ALA A C 1
ATOM 651 O O . ALA A 1 89 ? -4.430 17.526 14.599 1.00 92.62 89 ALA A O 1
ATOM 652 N N . VAL A 1 90 ? -6.112 16.091 15.009 1.00 92.69 90 VAL A N 1
ATOM 653 C CA . VAL A 1 90 ? -5.754 15.171 13.915 1.00 92.69 90 VAL A CA 1
ATOM 654 C C . VAL A 1 90 ? -5.863 15.865 12.560 1.00 92.69 90 VAL A C 1
ATOM 656 O O . VAL A 1 90 ? -4.945 15.763 11.753 1.00 92.69 90 VAL A O 1
ATOM 659 N N . LEU A 1 91 ? -6.948 16.607 12.314 1.00 93.69 91 LEU A N 1
ATOM 660 C CA . LEU A 1 91 ? -7.128 17.339 11.061 1.00 93.69 91 LEU A CA 1
ATOM 661 C C . LEU A 1 91 ? -6.023 18.381 10.851 1.00 93.69 91 LEU A C 1
ATOM 663 O O . LEU A 1 91 ? -5.445 18.440 9.770 1.00 93.69 91 LEU A O 1
ATOM 667 N N . ALA A 1 92 ? -5.700 19.166 11.879 1.00 95.88 92 ALA A N 1
ATOM 668 C CA . ALA A 1 92 ? -4.621 20.146 11.821 1.00 95.88 92 ALA A CA 1
ATOM 669 C C . ALA A 1 92 ? -3.269 19.476 11.526 1.00 95.88 92 ALA A C 1
ATOM 671 O O . ALA A 1 92 ? -2.533 19.945 10.660 1.00 95.88 92 ALA A O 1
ATOM 672 N N . GLY A 1 93 ? -2.977 18.347 12.180 1.00 95.88 93 GLY A N 1
ATOM 673 C CA . GLY A 1 93 ? -1.772 17.559 11.919 1.00 95.88 93 GLY A CA 1
ATOM 674 C C . GLY A 1 93 ? -1.712 17.022 10.487 1.00 95.88 93 GLY A C 1
ATOM 675 O O . GLY A 1 93 ? -0.681 17.149 9.831 1.00 95.88 93 GLY A O 1
ATOM 676 N N . LEU A 1 94 ? -2.821 16.484 9.968 1.00 94.94 94 LEU A N 1
ATOM 677 C CA . LEU A 1 94 ? -2.915 15.996 8.588 1.00 94.94 94 LEU A CA 1
ATOM 678 C C . LEU A 1 94 ? -2.713 17.119 7.571 1.00 94.94 94 LEU A C 1
ATOM 680 O O . LEU A 1 94 ? -1.963 16.939 6.614 1.00 94.94 94 LEU A O 1
ATOM 684 N N . LEU A 1 95 ? -3.345 18.275 7.779 1.00 97.31 95 LEU A N 1
ATOM 685 C CA . LEU A 1 95 ? -3.184 19.436 6.904 1.00 97.31 95 LEU A CA 1
ATOM 686 C C . LEU A 1 95 ? -1.737 19.935 6.915 1.00 97.31 95 LEU A C 1
ATOM 688 O O . LEU A 1 95 ? -1.167 20.160 5.851 1.00 97.31 95 LEU A O 1
ATOM 692 N N . PHE A 1 96 ? -1.124 20.041 8.095 1.00 98.00 96 PHE A N 1
ATOM 693 C CA . PHE A 1 96 ? 0.268 20.461 8.230 1.00 98.00 96 PHE A CA 1
ATOM 694 C C . PHE A 1 96 ? 1.238 19.483 7.552 1.00 98.00 96 PHE A C 1
ATOM 696 O O . PHE A 1 96 ? 2.089 19.904 6.766 1.00 98.00 96 PHE A O 1
ATOM 703 N N . ALA A 1 97 ? 1.090 18.178 7.798 1.00 96.31 97 ALA A N 1
ATOM 704 C CA . ALA A 1 97 ? 1.931 17.151 7.185 1.00 96.31 97 ALA A CA 1
ATOM 705 C C . ALA A 1 97 ? 1.747 17.098 5.659 1.00 96.31 97 ALA A C 1
ATOM 707 O O . ALA A 1 97 ? 2.723 17.009 4.920 1.00 96.31 97 ALA A O 1
ATOM 708 N N . THR A 1 98 ? 0.507 17.221 5.176 1.00 95.50 98 THR A N 1
ATOM 709 C CA . THR A 1 98 ? 0.211 17.240 3.736 1.00 95.50 98 THR A CA 1
ATOM 710 C C . THR A 1 98 ? 0.808 18.476 3.073 1.00 95.50 98 THR A C 1
ATOM 712 O O . THR A 1 98 ? 1.449 18.354 2.032 1.00 95.50 98 THR A O 1
ATOM 715 N N . ALA A 1 99 ? 0.641 19.658 3.671 1.00 96.75 99 ALA A N 1
ATOM 716 C CA . ALA A 1 99 ? 1.164 20.904 3.122 1.00 96.75 99 ALA A CA 1
ATOM 717 C C . ALA A 1 99 ? 2.697 20.897 3.063 1.00 96.75 99 ALA A C 1
ATOM 719 O O . ALA A 1 99 ? 3.272 21.171 2.011 1.00 96.75 99 ALA A O 1
ATOM 720 N N . THR A 1 100 ? 3.359 20.532 4.163 1.00 97.50 100 THR A N 1
ATOM 721 C CA . THR A 1 100 ? 4.829 20.496 4.226 1.00 97.50 100 THR A CA 1
ATOM 722 C C . THR A 1 100 ? 5.417 19.397 3.340 1.00 97.50 100 THR A C 1
ATOM 724 O O . THR A 1 100 ? 6.362 19.667 2.601 1.00 97.50 100 THR A O 1
ATOM 727 N N . GLY A 1 101 ? 4.824 18.198 3.324 1.00 93.94 101 GLY A N 1
ATOM 728 C CA . GLY A 1 101 ? 5.237 17.104 2.441 1.00 93.94 101 GLY A CA 1
ATOM 729 C C . GLY A 1 101 ? 5.063 17.438 0.957 1.00 93.94 101 GLY A C 1
ATOM 730 O O . GLY A 1 101 ? 5.979 17.223 0.168 1.00 93.94 101 GLY A O 1
ATOM 731 N N . THR A 1 102 ? 3.928 18.036 0.579 1.00 92.06 102 THR A N 1
ATOM 732 C CA . THR A 1 102 ? 3.675 18.462 -0.809 1.00 92.06 102 THR A CA 1
ATOM 733 C C . THR A 1 102 ? 4.643 19.562 -1.231 1.00 92.06 102 THR A C 1
ATOM 735 O O . THR A 1 102 ? 5.206 19.493 -2.320 1.00 92.06 102 THR A O 1
ATOM 738 N N . ALA A 1 103 ? 4.883 20.557 -0.371 1.00 94.56 103 ALA A N 1
ATOM 739 C CA . ALA A 1 103 ? 5.847 21.616 -0.649 1.00 94.56 103 ALA A CA 1
ATOM 740 C C . ALA A 1 103 ? 7.261 21.049 -0.848 1.00 94.56 103 ALA A C 1
ATOM 742 O O . ALA A 1 103 ? 7.912 21.381 -1.836 1.00 94.56 103 ALA A O 1
ATOM 743 N N . ALA A 1 104 ? 7.712 20.148 0.031 1.00 91.94 104 ALA A N 1
ATOM 744 C CA . ALA A 1 104 ? 9.011 19.492 -0.101 1.00 91.94 104 ALA A CA 1
ATOM 745 C C . ALA A 1 104 ? 9.120 18.679 -1.403 1.00 91.94 104 ALA A C 1
ATOM 747 O O . ALA A 1 104 ? 10.119 18.795 -2.112 1.00 91.94 104 ALA A O 1
ATOM 748 N N . ALA A 1 105 ? 8.082 17.911 -1.756 1.00 87.81 105 ALA A N 1
ATOM 749 C CA . ALA A 1 105 ? 8.048 17.137 -2.995 1.00 87.81 105 ALA A CA 1
ATOM 750 C C . ALA A 1 105 ? 8.100 18.036 -4.240 1.00 87.81 105 ALA A C 1
ATOM 752 O O . ALA A 1 105 ? 8.882 17.776 -5.150 1.00 87.81 105 ALA A O 1
ATOM 753 N N . LEU A 1 106 ? 7.321 19.121 -4.277 1.00 89.56 106 LEU A N 1
ATOM 754 C CA . LEU A 1 106 ? 7.319 20.062 -5.401 1.00 89.56 106 LEU A CA 1
ATOM 755 C C . LEU A 1 106 ? 8.647 20.810 -5.537 1.00 89.56 106 LEU A C 1
ATOM 757 O O . LEU A 1 106 ? 9.127 20.981 -6.653 1.00 89.56 106 LEU A O 1
ATOM 761 N N . LEU A 1 107 ? 9.259 21.219 -4.423 1.00 90.69 107 LEU A N 1
ATOM 762 C CA . LEU A 1 107 ? 10.572 21.866 -4.434 1.00 90.69 107 LEU A CA 1
ATOM 763 C C . LEU A 1 107 ? 11.676 20.906 -4.894 1.00 90.69 107 LEU A C 1
ATOM 765 O O . LEU A 1 107 ? 12.568 21.320 -5.630 1.00 90.69 107 LEU A O 1
ATOM 769 N N . GLY A 1 108 ? 11.609 19.634 -4.492 1.00 86.75 108 GLY A N 1
ATOM 770 C CA . GLY A 1 108 ? 12.587 18.619 -4.889 1.00 86.75 108 GLY A CA 1
ATOM 771 C C . GLY A 1 108 ? 12.428 18.131 -6.333 1.00 86.75 108 GLY A C 1
ATOM 772 O O . GLY A 1 108 ? 13.424 17.900 -7.014 1.00 86.75 108 GLY A O 1
ATOM 773 N N . LEU A 1 109 ? 11.190 17.976 -6.813 1.00 84.88 109 LEU A N 1
ATOM 774 C CA . LEU A 1 109 ? 10.886 17.423 -8.141 1.00 84.88 109 LEU A CA 1
ATOM 775 C C . LEU A 1 109 ? 10.706 18.492 -9.226 1.00 84.88 109 LEU A C 1
ATOM 777 O O . LEU A 1 109 ? 10.748 18.179 -10.416 1.00 84.88 109 LEU A O 1
ATOM 781 N N . GLY A 1 110 ? 10.418 19.737 -8.846 1.00 87.06 110 GLY A N 1
ATOM 782 C CA . GLY A 1 110 ? 10.024 20.831 -9.740 1.00 87.06 110 GLY A CA 1
ATOM 783 C C . GLY A 1 110 ? 8.600 20.702 -10.301 1.00 87.06 110 GLY A C 1
ATOM 784 O O . GLY A 1 110 ? 7.909 21.706 -10.466 1.00 87.06 110 GLY A O 1
ATOM 785 N N . ARG A 1 111 ? 8.127 19.479 -10.574 1.00 85.56 111 ARG A N 1
ATOM 786 C CA . ARG A 1 111 ? 6.739 19.180 -10.961 1.00 85.56 111 ARG A CA 1
ATOM 787 C C . ARG A 1 111 ? 6.320 17.773 -10.542 1.00 85.56 111 ARG A C 1
ATOM 789 O O . ARG A 1 111 ? 7.150 16.874 -10.436 1.00 85.56 111 ARG A O 1
ATOM 796 N N . ILE A 1 112 ? 5.015 17.570 -10.390 1.00 81.94 112 ILE A N 1
ATOM 797 C CA . ILE A 1 112 ? 4.422 16.236 -10.217 1.00 81.94 112 ILE A CA 1
ATOM 798 C C . ILE A 1 112 ? 4.552 15.451 -11.533 1.00 81.94 112 ILE A C 1
ATOM 800 O O . ILE A 1 112 ? 4.502 16.035 -12.617 1.00 81.94 112 ILE A O 1
ATOM 804 N N . GLY A 1 113 ? 4.760 14.136 -11.438 1.00 82.25 113 GLY A N 1
ATOM 805 C CA . GLY A 1 113 ? 4.901 13.253 -12.601 1.00 82.25 113 GLY A CA 1
ATOM 806 C C . GLY A 1 113 ? 6.293 13.269 -13.245 1.00 82.25 113 GLY A C 1
ATOM 807 O O . GLY A 1 113 ? 6.492 12.676 -14.303 1.00 82.25 113 GLY A O 1
ATOM 808 N N . ALA A 1 114 ? 7.276 13.929 -12.628 1.00 83.81 114 ALA A N 1
ATOM 809 C CA . ALA A 1 114 ? 8.681 13.759 -12.980 1.00 83.81 114 ALA A CA 1
ATOM 810 C C . ALA A 1 114 ? 9.270 12.552 -12.232 1.00 83.81 114 ALA A C 1
ATOM 812 O O . ALA A 1 114 ? 9.029 12.388 -11.041 1.00 83.81 114 ALA A O 1
ATOM 813 N N . LEU A 1 115 ? 10.069 11.732 -12.920 1.00 78.19 115 LEU A N 1
ATOM 814 C CA . LEU A 1 115 ? 10.915 10.724 -12.277 1.00 78.19 115 LEU A CA 1
ATOM 815 C C . LEU A 1 115 ? 12.149 11.434 -11.698 1.00 78.19 115 LEU A C 1
ATOM 817 O O . LEU A 1 115 ? 12.960 11.924 -12.498 1.00 78.19 115 LEU A O 1
ATOM 821 N N . PRO A 1 116 ? 12.316 11.509 -10.362 1.00 77.00 116 PRO A N 1
ATOM 822 C CA . PRO A 1 116 ? 13.541 12.046 -9.786 1.00 77.00 116 PRO A CA 1
ATOM 823 C C . PRO A 1 116 ? 14.742 11.269 -10.341 1.00 77.00 116 PRO A C 1
ATOM 825 O O . PRO A 1 116 ? 14.714 10.049 -10.426 1.00 77.00 116 PRO A O 1
ATOM 828 N N . GLN A 1 117 ? 15.784 11.978 -10.776 1.00 79.44 117 GLN A N 1
ATOM 829 C CA . GLN A 1 117 ? 16.997 11.360 -11.344 1.00 79.44 117 GLN A CA 1
ATOM 830 C C . GLN A 1 117 ? 18.068 11.072 -10.278 1.00 79.44 117 GLN A C 1
ATOM 832 O O . GLN A 1 117 ? 19.160 10.619 -10.600 1.00 79.44 117 GLN A O 1
ATOM 837 N N . GLY A 1 118 ? 17.776 11.366 -9.008 1.00 78.88 118 GLY A N 1
ATOM 838 C CA . GLY A 1 118 ? 18.666 11.079 -7.888 1.00 78.88 118 GLY A CA 1
ATOM 839 C C . GLY A 1 118 ? 18.474 9.666 -7.340 1.00 78.88 118 GLY A C 1
ATOM 840 O O . GLY A 1 118 ? 17.364 9.134 -7.353 1.00 78.88 118 GLY A O 1
ATOM 841 N N . PHE A 1 119 ? 19.555 9.108 -6.792 1.00 82.56 119 PHE A N 1
ATOM 842 C CA . PHE A 1 119 ? 19.569 7.832 -6.070 1.00 82.56 119 PHE A CA 1
ATOM 843 C C . PHE A 1 119 ? 18.927 6.678 -6.863 1.00 82.56 119 PHE A C 1
ATOM 845 O O . PHE A 1 119 ? 19.301 6.417 -8.005 1.00 82.56 119 PHE A O 1
ATOM 852 N N . ASP A 1 120 ? 17.994 5.957 -6.251 1.00 87.81 120 ASP A N 1
ATOM 853 C CA . ASP A 1 120 ? 17.376 4.725 -6.732 1.00 87.81 120 ASP A CA 1
ATOM 854 C C . ASP A 1 120 ? 15.994 4.946 -7.369 1.00 87.81 120 ASP A C 1
ATOM 856 O O . ASP A 1 120 ? 15.293 3.990 -7.704 1.00 87.81 120 ASP A O 1
ATOM 860 N N . ALA A 1 121 ? 15.590 6.192 -7.612 1.00 88.62 121 ALA A N 1
ATOM 861 C CA . ALA A 1 121 ? 14.281 6.502 -8.185 1.00 88.62 121 ALA A CA 1
ATOM 862 C C . ALA A 1 121 ? 14.047 5.854 -9.567 1.00 88.62 121 ALA A C 1
ATOM 864 O O . ALA A 1 121 ? 12.955 5.351 -9.848 1.00 88.62 121 ALA A O 1
ATOM 865 N N . VAL A 1 122 ? 15.083 5.790 -10.412 1.00 89.50 122 VAL A N 1
ATOM 866 C CA . VAL A 1 122 ? 15.022 5.087 -11.708 1.00 89.50 122 VAL A CA 1
ATOM 867 C C . VAL A 1 122 ? 14.812 3.583 -11.506 1.00 89.50 122 VAL A C 1
ATOM 869 O O . VAL A 1 122 ? 14.018 2.969 -12.222 1.00 89.50 122 VAL A O 1
ATOM 872 N N . TYR A 1 123 ? 15.454 2.995 -10.492 1.00 92.12 123 TYR A N 1
ATOM 873 C CA . TYR A 1 123 ? 15.221 1.604 -10.111 1.00 92.12 123 TYR A CA 1
ATOM 874 C C . TYR A 1 123 ? 13.766 1.379 -9.690 1.00 92.12 123 TYR A C 1
ATOM 876 O O . TYR A 1 123 ? 13.138 0.447 -10.190 1.00 92.12 123 TYR A O 1
ATOM 884 N N . HIS A 1 124 ? 13.198 2.243 -8.843 1.00 93.81 124 HIS A N 1
ATOM 885 C CA . HIS A 1 124 ? 11.800 2.126 -8.424 1.00 93.81 124 HIS A CA 1
ATOM 886 C C . HIS A 1 124 ? 10.835 2.146 -9.615 1.00 93.81 124 HIS A C 1
ATOM 888 O O . HIS A 1 124 ? 9.973 1.269 -9.718 1.00 93.81 124 HIS A O 1
ATOM 894 N N . GLY A 1 125 ? 11.025 3.073 -10.558 1.00 93.56 125 GLY A N 1
ATOM 895 C CA . GLY A 1 125 ? 10.221 3.127 -11.780 1.00 93.56 125 GLY A CA 1
ATOM 896 C C . GLY A 1 125 ? 10.347 1.863 -12.641 1.00 93.56 125 GLY A C 1
ATOM 897 O O . GLY A 1 125 ? 9.335 1.294 -13.063 1.00 93.56 125 GLY A O 1
ATOM 898 N N . ASN A 1 126 ? 11.572 1.380 -12.862 1.00 93.75 126 ASN A N 1
ATOM 899 C CA . ASN A 1 126 ? 11.818 0.165 -13.644 1.00 93.75 126 ASN A CA 1
ATOM 900 C C . ASN A 1 126 ? 11.258 -1.088 -12.961 1.00 93.75 126 ASN A C 1
ATOM 902 O O . ASN A 1 126 ? 10.671 -1.937 -13.628 1.00 93.75 126 ASN A O 1
ATOM 906 N N . ALA A 1 127 ? 11.364 -1.188 -11.637 1.00 95.31 127 ALA A N 1
ATOM 907 C CA . ALA A 1 127 ? 10.806 -2.292 -10.865 1.00 95.31 127 ALA A CA 1
ATOM 908 C C . ALA A 1 127 ? 9.269 -2.317 -10.940 1.00 95.31 127 ALA A C 1
ATOM 910 O O . ALA A 1 127 ? 8.688 -3.377 -11.172 1.00 95.31 127 ALA A O 1
ATOM 911 N N . VAL A 1 128 ? 8.601 -1.160 -10.843 1.00 96.19 128 VAL A N 1
ATOM 912 C CA . VAL A 1 128 ? 7.142 -1.058 -11.044 1.00 96.19 128 VAL A CA 1
ATOM 913 C C . VAL A 1 128 ? 6.748 -1.483 -12.460 1.00 96.19 128 VAL A C 1
ATOM 915 O O . VAL A 1 128 ? 5.811 -2.270 -12.626 1.00 96.19 128 VAL A O 1
ATOM 918 N N . ARG A 1 129 ? 7.478 -1.015 -13.485 1.00 95.56 129 ARG A N 1
ATOM 919 C CA . ARG A 1 129 ? 7.261 -1.428 -14.883 1.00 95.56 129 ARG A CA 1
ATOM 920 C C . ARG A 1 129 ? 7.401 -2.939 -15.043 1.00 95.56 129 ARG A C 1
ATOM 922 O O . ARG A 1 129 ? 6.543 -3.553 -15.673 1.00 95.56 129 ARG A O 1
ATOM 929 N N . TYR A 1 130 ? 8.473 -3.506 -14.495 1.00 96.06 130 TYR A N 1
ATOM 930 C CA . TYR A 1 130 ? 8.793 -4.925 -14.589 1.00 96.06 130 TYR A CA 1
ATOM 931 C C . TYR A 1 130 ? 7.682 -5.775 -13.979 1.00 96.06 130 TYR A C 1
ATOM 933 O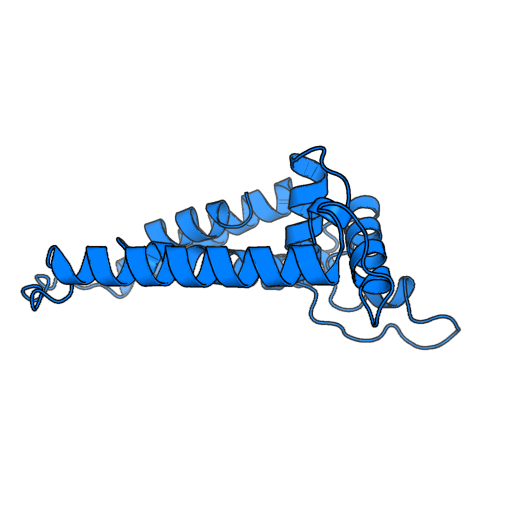 O . TYR A 1 130 ? 7.080 -6.565 -14.699 1.00 96.06 130 TYR A O 1
ATOM 941 N N . ILE A 1 131 ? 7.308 -5.524 -12.720 1.00 97.38 131 ILE A N 1
ATOM 942 C CA . ILE A 1 131 ? 6.213 -6.243 -12.048 1.00 97.38 131 ILE A CA 1
ATOM 943 C C . ILE A 1 131 ? 4.907 -6.110 -12.839 1.00 97.38 131 ILE A C 1
ATOM 945 O O . ILE A 1 131 ? 4.180 -7.086 -13.012 1.00 97.38 131 ILE A O 1
ATOM 949 N N . ALA A 1 132 ? 4.587 -4.915 -13.345 1.00 97.12 132 ALA A N 1
ATOM 950 C CA . ALA A 1 132 ? 3.361 -4.710 -14.110 1.00 97.12 132 ALA A CA 1
ATOM 951 C C . ALA A 1 132 ? 3.331 -5.508 -15.426 1.00 97.12 132 ALA A C 1
ATOM 953 O O . ALA A 1 132 ? 2.251 -5.946 -15.832 1.00 97.12 132 ALA A O 1
ATOM 954 N N . ALA A 1 133 ? 4.486 -5.681 -16.074 1.00 97.12 133 ALA A N 1
ATOM 955 C CA . ALA A 1 133 ? 4.626 -6.383 -17.346 1.00 97.12 133 ALA A CA 1
ATOM 956 C C . ALA A 1 133 ? 4.720 -7.908 -17.184 1.00 97.12 133 ALA A C 1
ATOM 958 O O . ALA A 1 133 ? 4.103 -8.636 -17.957 1.00 97.12 133 ALA A O 1
ATOM 959 N N . THR A 1 134 ? 5.467 -8.392 -16.190 1.00 97.31 134 THR A N 1
ATOM 960 C CA . THR A 1 134 ? 5.750 -9.826 -16.001 1.00 97.31 134 THR A CA 1
ATOM 961 C C . THR A 1 134 ? 4.821 -10.489 -14.987 1.00 97.31 134 THR A C 1
ATOM 963 O O . THR A 1 134 ? 4.604 -11.698 -15.032 1.00 97.31 134 THR A O 1
ATOM 966 N N . GLY A 1 135 ? 4.264 -9.712 -14.055 1.00 97.75 135 GLY A N 1
ATOM 967 C CA . GLY A 1 135 ? 3.565 -10.235 -12.885 1.00 97.75 135 GLY A CA 1
ATOM 968 C C . GLY A 1 135 ? 4.490 -10.918 -11.874 1.00 97.75 135 GLY A C 1
ATOM 969 O O . GLY A 1 135 ? 3.995 -11.603 -10.982 1.00 97.75 135 GLY A O 1
ATOM 970 N N . ASP A 1 136 ? 5.808 -10.768 -11.990 1.00 97.19 136 ASP A N 1
ATOM 971 C CA . ASP A 1 136 ? 6.760 -11.351 -11.048 1.00 97.19 136 ASP A CA 1
ATOM 972 C C . ASP A 1 136 ? 6.730 -10.585 -9.721 1.00 97.19 136 ASP A C 1
ATOM 974 O O . ASP A 1 136 ? 7.352 -9.536 -9.560 1.00 97.19 136 ASP A O 1
ATOM 978 N N . GLY A 1 137 ? 5.954 -11.107 -8.772 1.00 96.81 137 GLY A N 1
ATOM 979 C CA . GLY A 1 137 ? 5.837 -10.550 -7.429 1.00 96.81 137 GLY A CA 1
ATOM 980 C C . GLY A 1 137 ? 6.872 -11.072 -6.434 1.00 96.81 137 GLY A C 1
ATOM 981 O O . GLY A 1 137 ? 6.753 -10.776 -5.241 1.00 96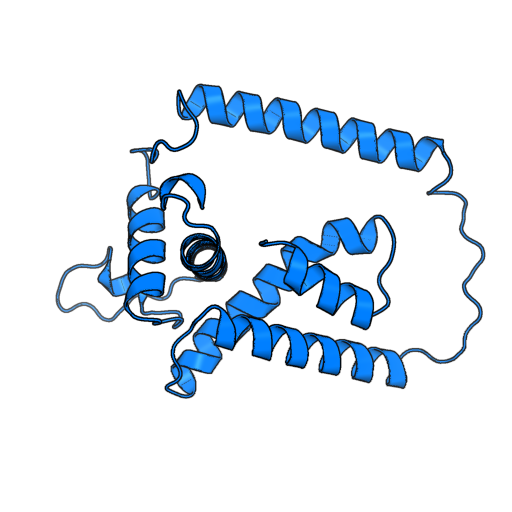.81 137 GLY A O 1
ATOM 982 N N . SER A 1 138 ? 7.851 -11.863 -6.883 1.00 96.19 138 SER A N 1
ATOM 983 C CA . SER A 1 138 ? 8.847 -12.470 -6.000 1.00 96.19 138 SER A CA 1
ATOM 984 C C . SER A 1 138 ? 9.777 -11.424 -5.381 1.00 96.19 138 SER A C 1
ATOM 986 O O . SER A 1 138 ? 9.995 -10.345 -5.933 1.00 96.19 138 SER A O 1
ATOM 988 N N . LEU A 1 139 ? 10.392 -11.769 -4.247 1.00 95.50 139 LEU A N 1
ATOM 989 C CA . LEU A 1 139 ? 11.381 -10.914 -3.569 1.00 95.50 139 LEU A CA 1
ATOM 990 C C . LEU A 1 139 ? 12.710 -10.798 -4.331 1.00 95.50 139 LEU A C 1
ATOM 992 O O . LEU A 1 139 ? 13.619 -10.134 -3.854 1.00 95.50 139 LEU A O 1
ATOM 996 N N . PHE A 1 140 ? 12.829 -11.447 -5.488 1.00 93.88 140 PHE A N 1
ATOM 997 C CA . PHE A 1 140 ? 14.044 -11.506 -6.294 1.00 93.88 140 PHE A CA 1
ATOM 998 C C . PHE A 1 140 ? 13.842 -10.952 -7.709 1.00 93.88 140 PHE A C 1
ATOM 1000 O O . PHE A 1 140 ? 14.813 -10.589 -8.369 1.00 93.88 140 PHE A O 1
ATOM 1007 N N . GLY A 1 141 ? 12.592 -10.829 -8.167 1.00 90.81 141 GLY A N 1
ATOM 1008 C CA . GLY A 1 141 ? 12.264 -10.421 -9.530 1.00 90.81 141 GLY A CA 1
ATOM 1009 C C . GLY A 1 141 ? 12.801 -9.046 -9.914 1.00 90.81 141 GLY A C 1
ATOM 1010 O O . GLY A 1 141 ? 13.316 -8.853 -11.013 1.00 90.81 141 GLY A O 1
ATOM 1011 N N . THR A 1 142 ? 12.769 -8.083 -8.989 1.00 90.88 142 THR A N 1
ATOM 1012 C CA . THR A 1 142 ? 13.305 -6.736 -9.244 1.00 90.88 142 THR A CA 1
ATOM 1013 C C . THR A 1 142 ? 14.834 -6.710 -9.353 1.00 90.88 142 THR A C 1
ATOM 1015 O O . THR A 1 142 ? 15.390 -5.715 -9.815 1.00 90.88 142 THR A O 1
ATOM 1018 N N . GLY A 1 143 ? 15.533 -7.801 -9.022 1.00 89.00 143 GLY A N 1
ATOM 1019 C CA . GLY A 1 143 ? 16.960 -7.950 -9.311 1.00 89.00 143 GLY A CA 1
ATOM 1020 C C . GLY A 1 143 ? 17.270 -7.819 -10.807 1.00 89.00 143 GLY A C 1
ATOM 1021 O O . GLY A 1 143 ? 18.283 -7.226 -11.168 1.00 89.00 143 GLY A O 1
ATOM 1022 N N . HIS A 1 144 ? 16.352 -8.242 -11.684 1.00 86.44 144 HIS A N 1
ATOM 1023 C CA . HIS A 1 144 ? 16.529 -8.182 -13.140 1.00 86.44 144 HIS A CA 1
ATOM 1024 C C . HIS A 1 144 ? 16.580 -6.762 -13.727 1.00 86.44 144 HIS A C 1
ATOM 1026 O O . HIS A 1 144 ? 16.971 -6.604 -14.881 1.00 86.44 144 HIS A O 1
ATOM 1032 N N . VAL A 1 145 ? 16.181 -5.728 -12.973 1.00 88.19 145 VAL A N 1
ATOM 1033 C CA . VAL A 1 145 ? 16.124 -4.345 -13.487 1.00 88.19 145 VAL A CA 1
ATOM 1034 C C . VAL A 1 145 ? 17.279 -3.448 -13.045 1.00 88.19 145 VAL A C 1
ATOM 1036 O O . VAL A 1 145 ? 17.395 -2.329 -13.542 1.00 88.19 145 VAL A O 1
ATOM 1039 N N . ASN A 1 146 ? 18.104 -3.887 -12.092 1.00 80.88 146 ASN A N 1
ATOM 1040 C CA . ASN A 1 146 ? 19.188 -3.060 -11.540 1.00 80.88 146 ASN A CA 1
ATOM 1041 C C . ASN A 1 146 ? 20.446 -3.853 -11.160 1.00 80.88 146 ASN A C 1
ATOM 1043 O O . ASN A 1 146 ? 21.440 -3.259 -10.753 1.00 80.88 146 ASN A O 1
ATOM 1047 N N . TRP A 1 147 ? 20.420 -5.182 -11.297 1.00 79.19 147 TRP A N 1
ATOM 1048 C CA . TRP A 1 147 ? 21.560 -6.056 -11.046 1.00 79.19 147 TRP A CA 1
ATOM 1049 C C . TRP A 1 147 ? 21.912 -6.807 -12.334 1.00 79.19 147 TRP A C 1
ATOM 1051 O O . TRP A 1 147 ? 21.259 -7.779 -12.706 1.00 79.19 147 TRP A O 1
ATOM 1061 N N . TYR A 1 148 ? 22.911 -6.302 -13.059 1.00 68.38 148 TYR A N 1
ATOM 1062 C CA . TYR A 1 148 ? 23.323 -6.830 -14.362 1.00 68.38 148 TYR A CA 1
ATOM 1063 C C . TYR A 1 148 ? 24.473 -7.841 -14.206 1.00 68.38 148 TYR A C 1
ATOM 1065 O O . TYR A 1 148 ? 25.440 -7.562 -13.499 1.00 68.38 148 TYR A O 1
ATOM 1073 N N . GLY A 1 149 ? 24.396 -8.988 -14.893 1.00 68.94 149 GLY A N 1
ATOM 1074 C CA . GLY A 1 149 ? 25.457 -10.008 -14.968 1.00 68.94 149 GLY A CA 1
ATOM 1075 C C . GLY A 1 149 ? 25.029 -11.395 -14.473 1.00 68.94 149 GLY A C 1
ATOM 1076 O O . GLY A 1 149 ? 23.863 -11.611 -14.159 1.00 68.94 149 GLY A O 1
ATOM 1077 N N . ASP A 1 150 ? 25.984 -12.323 -14.363 1.00 66.69 150 ASP A N 1
ATOM 1078 C CA . ASP A 1 150 ? 25.762 -13.714 -13.907 1.00 66.69 150 ASP A CA 1
ATOM 1079 C C . ASP A 1 150 ? 25.538 -13.841 -12.384 1.00 66.69 150 ASP A C 1
ATOM 1081 O O . ASP A 1 150 ? 25.601 -14.929 -11.807 1.00 66.69 150 ASP A O 1
ATOM 1085 N N . ALA A 1 151 ? 25.314 -12.720 -11.696 1.00 69.25 151 ALA A N 1
ATOM 1086 C CA . ALA A 1 151 ? 25.056 -12.707 -10.267 1.00 69.25 151 ALA A CA 1
ATOM 1087 C C . ALA A 1 151 ? 23.638 -13.219 -9.976 1.00 69.25 151 ALA A C 1
ATOM 1089 O O . ALA A 1 151 ? 22.679 -12.878 -10.668 1.00 69.25 151 ALA A O 1
ATOM 1090 N N . ALA A 1 152 ? 23.500 -14.014 -8.913 1.00 76.81 152 ALA A N 1
ATOM 1091 C CA . ALA A 1 152 ? 22.193 -14.453 -8.443 1.00 76.81 152 ALA A CA 1
ATOM 1092 C C . ALA A 1 152 ? 21.277 -13.239 -8.172 1.00 76.81 152 ALA A C 1
ATOM 1094 O O . ALA A 1 152 ? 21.761 -12.223 -7.656 1.00 76.81 152 ALA A O 1
ATOM 1095 N N . PRO A 1 153 ? 19.967 -13.332 -8.475 1.00 82.06 153 PRO A N 1
ATOM 1096 C CA . PRO A 1 153 ? 19.011 -12.278 -8.160 1.00 82.06 153 PRO A CA 1
ATOM 1097 C C . PRO A 1 153 ? 19.108 -11.844 -6.693 1.00 82.06 153 PRO A C 1
ATOM 1099 O O . PRO A 1 153 ? 19.123 -12.677 -5.785 1.00 82.06 153 PRO A O 1
ATOM 1102 N N . VAL A 1 154 ? 19.174 -10.533 -6.458 1.00 88.06 154 VAL A N 1
ATOM 1103 C CA . VAL A 1 154 ? 19.299 -9.967 -5.110 1.00 88.06 154 VAL A CA 1
ATOM 1104 C C . VAL A 1 154 ? 17.922 -9.831 -4.474 1.00 88.06 154 VAL A C 1
ATOM 1106 O O . VAL A 1 154 ? 16.963 -9.400 -5.111 1.00 88.06 154 VAL A O 1
ATOM 1109 N N . PHE A 1 155 ? 17.839 -10.188 -3.194 1.00 91.94 155 PHE A N 1
ATOM 1110 C CA . PHE A 1 155 ? 16.645 -9.978 -2.388 1.00 91.94 155 PHE A CA 1
ATOM 1111 C C . PHE A 1 155 ? 16.306 -8.485 -2.275 1.00 91.94 155 PHE A C 1
ATOM 1113 O O . PHE A 1 155 ? 17.161 -7.681 -1.898 1.00 91.94 155 PHE A O 1
ATOM 1120 N N . TYR A 1 156 ? 15.042 -8.127 -2.492 1.00 92.50 156 TYR A N 1
ATOM 1121 C CA . TYR A 1 156 ? 14.531 -6.785 -2.243 1.00 92.50 156 TYR A CA 1
ATOM 1122 C C . TYR A 1 156 ? 13.079 -6.823 -1.720 1.00 92.50 156 TYR A C 1
ATOM 1124 O O . TYR A 1 156 ? 12.204 -7.408 -2.364 1.00 92.50 156 TYR A O 1
ATOM 1132 N N . PRO A 1 157 ? 12.765 -6.173 -0.580 1.00 93.75 157 PRO A N 1
ATOM 1133 C CA . PRO A 1 157 ? 11.391 -6.074 -0.091 1.00 93.75 157 PRO A CA 1
ATOM 1134 C C . PRO A 1 157 ? 10.553 -5.176 -1.015 1.00 93.75 157 PRO A C 1
ATOM 1136 O O . PRO A 1 157 ? 10.728 -3.962 -1.058 1.00 93.75 157 PRO A O 1
ATOM 1139 N N . ASN A 1 158 ? 9.617 -5.766 -1.757 1.00 95.00 158 ASN A N 1
ATOM 1140 C CA . ASN A 1 158 ? 8.983 -5.137 -2.924 1.00 95.00 158 ASN A CA 1
ATOM 1141 C C . ASN A 1 158 ? 7.518 -4.691 -2.710 1.00 95.00 158 ASN A C 1
ATOM 1143 O O . ASN A 1 158 ? 6.830 -4.370 -3.676 1.00 95.00 158 ASN A O 1
ATOM 1147 N N . ALA A 1 159 ? 7.013 -4.649 -1.469 1.00 96.56 159 ALA A N 1
ATOM 1148 C CA . ALA A 1 159 ? 5.607 -4.317 -1.180 1.00 96.56 159 ALA A CA 1
ATOM 1149 C C . ALA A 1 159 ? 5.168 -2.968 -1.781 1.00 96.56 159 ALA A C 1
ATOM 1151 O O . ALA A 1 159 ? 4.071 -2.851 -2.326 1.00 96.56 159 ALA A O 1
ATOM 1152 N N . TYR A 1 160 ? 6.055 -1.972 -1.728 1.00 95.50 160 TYR A N 1
ATOM 1153 C CA . TYR A 1 160 ? 5.877 -0.680 -2.389 1.00 95.50 160 TYR A CA 1
ATOM 1154 C C . TYR A 1 160 ? 5.680 -0.823 -3.900 1.00 95.50 160 TYR A C 1
ATOM 1156 O O . TYR A 1 160 ? 4.665 -0.375 -4.436 1.00 95.50 160 TYR A O 1
ATOM 1164 N N . HIS A 1 161 ? 6.593 -1.521 -4.576 1.00 96.38 161 HIS A N 1
ATOM 1165 C CA . HIS A 1 161 ? 6.542 -1.718 -6.023 1.00 96.38 161 HIS A CA 1
ATOM 1166 C C . HIS A 1 161 ? 5.309 -2.509 -6.462 1.00 96.38 161 HIS A C 1
ATOM 1168 O O . HIS A 1 161 ? 4.719 -2.195 -7.492 1.00 96.38 161 HIS A O 1
ATOM 1174 N N . LEU A 1 162 ? 4.879 -3.493 -5.668 1.00 97.44 162 LEU A N 1
ATOM 1175 C CA . LEU A 1 162 ? 3.670 -4.280 -5.925 1.00 97.44 162 LEU A CA 1
ATOM 1176 C C . LEU A 1 162 ? 2.413 -3.398 -5.929 1.00 97.44 162 LEU A C 1
ATOM 1178 O O . LEU A 1 162 ? 1.599 -3.464 -6.854 1.00 97.44 162 LEU A O 1
ATOM 1182 N N . LEU A 1 163 ? 2.255 -2.537 -4.922 1.00 96.75 163 LEU A N 1
ATOM 1183 C CA . LEU A 1 163 ? 1.108 -1.630 -4.826 1.00 96.75 163 LEU A CA 1
ATOM 1184 C C . LEU A 1 163 ? 1.139 -0.537 -5.902 1.00 96.75 163 LEU A C 1
ATOM 1186 O O . LEU A 1 163 ? 0.090 -0.203 -6.470 1.00 96.75 163 LEU A O 1
ATOM 1190 N N . ALA A 1 164 ? 2.322 -0.010 -6.215 1.00 95.94 164 ALA A N 1
ATOM 1191 C CA . ALA A 1 164 ? 2.507 0.928 -7.316 1.00 95.94 164 ALA A CA 1
ATOM 1192 C C . ALA A 1 164 ? 2.177 0.270 -8.670 1.00 95.94 164 ALA A C 1
ATOM 1194 O O . ALA A 1 164 ? 1.443 0.855 -9.461 1.00 95.94 164 ALA A O 1
ATOM 1195 N N . ALA A 1 165 ? 2.575 -0.986 -8.903 1.00 96.69 165 ALA A N 1
ATOM 1196 C CA . ALA A 1 165 ? 2.236 -1.734 -10.118 1.00 96.69 165 ALA A CA 1
ATOM 1197 C C . ALA A 1 165 ? 0.725 -1.983 -10.264 1.00 96.69 165 ALA A C 1
ATOM 1199 O O . ALA A 1 165 ? 0.180 -1.848 -11.362 1.00 96.69 165 ALA A O 1
ATOM 1200 N N . VAL A 1 166 ? 0.015 -2.291 -9.172 1.00 96.38 166 VAL A N 1
ATOM 1201 C CA . VAL A 1 166 ? -1.459 -2.375 -9.191 1.00 96.38 166 VAL A CA 1
ATOM 1202 C C . VAL A 1 166 ? -2.074 -1.018 -9.525 1.00 96.38 166 VAL A C 1
ATOM 1204 O O . VAL A 1 166 ? -2.983 -0.945 -10.351 1.00 96.38 166 VAL A O 1
ATOM 1207 N N . THR A 1 167 ? -1.568 0.057 -8.918 1.00 95.00 167 THR A N 1
ATOM 1208 C CA . THR A 1 167 ? -2.047 1.424 -9.174 1.00 95.00 167 THR A CA 1
ATOM 1209 C C . THR A 1 167 ? -1.818 1.821 -10.629 1.00 95.00 167 THR A C 1
ATOM 1211 O O . THR A 1 167 ? -2.737 2.327 -11.265 1.00 95.00 167 THR A O 1
ATOM 1214 N N . TYR A 1 168 ? -0.648 1.506 -11.182 1.00 95.31 168 TYR A N 1
ATOM 1215 C CA . TYR A 1 168 ? -0.309 1.720 -12.585 1.00 95.31 168 TYR A CA 1
ATOM 1216 C C . TYR A 1 168 ? -1.279 0.975 -13.515 1.00 95.31 168 TYR A C 1
ATOM 1218 O O . TYR A 1 168 ? -1.858 1.567 -14.425 1.00 95.31 168 TYR A O 1
ATOM 1226 N N . ARG A 1 169 ? -1.521 -0.317 -13.252 1.00 95.06 169 ARG A N 1
ATOM 1227 C CA . ARG A 1 169 ? -2.390 -1.160 -14.090 1.00 95.06 169 ARG A CA 1
ATOM 1228 C C . ARG A 1 169 ? -3.875 -0.802 -14.014 1.00 95.06 169 ARG A C 1
ATOM 1230 O O . ARG A 1 169 ? -4.592 -1.088 -14.967 1.00 95.06 169 ARG A O 1
ATOM 1237 N N . LEU A 1 170 ? -4.344 -0.230 -12.902 1.00 94.06 170 LEU A N 1
ATOM 1238 C CA . LEU A 1 170 ? -5.754 0.141 -12.715 1.00 94.06 170 LEU A CA 1
ATOM 1239 C C . LEU A 1 170 ? -6.046 1.614 -13.021 1.00 94.06 170 LEU A C 1
ATOM 1241 O O . LEU A 1 170 ? -7.152 1.939 -13.438 1.00 94.06 170 LEU A O 1
ATOM 1245 N N . GLY A 1 171 ? -5.090 2.503 -12.761 1.00 86.38 171 GLY A N 1
ATOM 1246 C CA . GLY A 1 171 ? -5.310 3.948 -12.757 1.00 86.38 171 GLY A CA 1
ATOM 1247 C C . GLY A 1 171 ? -5.111 4.634 -14.104 1.00 86.38 171 GLY A C 1
ATOM 1248 O O . GLY A 1 171 ? -5.484 5.793 -14.230 1.00 86.38 171 GLY A O 1
ATOM 1249 N N . GLY A 1 172 ? -4.497 3.967 -15.089 1.00 81.62 172 GLY A N 1
ATOM 1250 C CA . GLY A 1 172 ? -4.148 4.591 -16.375 1.00 81.62 172 GLY A CA 1
ATOM 1251 C C . GLY A 1 172 ? -3.142 5.747 -16.257 1.00 81.62 172 GLY A C 1
ATOM 1252 O O . GLY A 1 172 ? -2.937 6.481 -17.217 1.00 81.62 172 GLY A O 1
ATOM 1253 N N . VAL A 1 173 ? -2.532 5.908 -15.081 1.00 87.94 173 VAL A N 1
ATOM 1254 C CA . VAL A 1 173 ? -1.519 6.922 -14.779 1.00 87.94 173 VAL A CA 1
ATOM 1255 C C . VAL A 1 173 ? -0.147 6.473 -15.271 1.00 87.94 173 VAL A C 1
ATOM 1257 O O . VAL A 1 173 ? 0.100 5.285 -15.498 1.00 87.94 173 VAL A O 1
ATOM 1260 N N . SER A 1 174 ? 0.770 7.416 -15.436 1.00 90.94 174 SER A N 1
ATOM 1261 C CA . SER A 1 174 ? 2.167 7.114 -15.734 1.00 90.94 174 SER A CA 1
ATOM 1262 C C . SER A 1 174 ? 2.865 6.478 -14.523 1.00 90.94 174 SER A C 1
ATOM 1264 O O . SER A 1 174 ? 2.443 6.635 -13.382 1.00 90.94 174 SER A O 1
ATOM 1266 N N . ILE A 1 175 ? 3.966 5.759 -14.752 1.00 90.81 175 ILE A N 1
ATOM 1267 C CA . ILE A 1 175 ? 4.757 5.176 -13.655 1.00 90.81 175 ILE A CA 1
ATOM 1268 C C . ILE A 1 175 ? 5.259 6.233 -12.660 1.00 90.81 175 ILE A C 1
ATOM 1270 O O . ILE A 1 175 ? 5.077 5.998 -11.469 1.00 90.81 175 ILE A O 1
ATOM 1274 N N . PRO A 1 176 ? 5.823 7.386 -13.080 1.00 90.06 176 PRO A N 1
ATOM 1275 C CA . PRO A 1 176 ? 6.214 8.441 -12.143 1.00 90.06 176 PRO A CA 1
ATOM 1276 C C . PRO A 1 176 ? 5.093 8.879 -11.193 1.00 90.06 176 PRO A C 1
ATOM 1278 O O . PRO A 1 176 ? 5.357 9.193 -10.043 1.00 90.06 176 PRO A O 1
ATOM 1281 N N . GLU A 1 177 ? 3.841 8.886 -11.655 1.00 88.94 177 GLU A N 1
ATOM 1282 C CA . GLU A 1 177 ? 2.677 9.274 -10.843 1.00 88.94 177 GLU A CA 1
ATOM 1283 C C . GLU A 1 177 ? 2.251 8.197 -9.834 1.00 88.94 177 GLU A C 1
ATOM 1285 O O . GLU A 1 177 ? 1.403 8.452 -8.981 1.00 88.94 177 GLU A O 1
ATOM 1290 N N . THR A 1 178 ? 2.815 6.990 -9.926 1.00 87.31 178 THR A N 1
ATOM 1291 C CA . THR A 1 178 ? 2.575 5.905 -8.961 1.00 87.31 178 THR A CA 1
ATOM 1292 C C . THR A 1 178 ? 3.617 5.814 -7.855 1.00 87.31 178 THR A C 1
ATOM 1294 O O . THR A 1 178 ? 3.435 4.990 -6.955 1.00 87.31 178 THR A O 1
ATOM 1297 N N . LEU A 1 179 ? 4.693 6.604 -7.946 1.00 85.31 179 LEU A N 1
ATOM 1298 C CA . LEU A 1 179 ? 5.826 6.557 -7.026 1.00 85.31 179 LEU A CA 1
ATOM 1299 C C . LEU A 1 179 ? 5.622 7.426 -5.781 1.00 85.31 179 LEU A C 1
ATOM 1301 O O . LEU A 1 179 ? 4.995 8.502 -5.887 1.00 85.31 179 LEU A O 1
#